Protein AF-A0A7V3AMV2-F1 (afdb_monomer_lite)

Radius of gyration: 19.82 Å; chains: 1; bounding box: 41×28×48 Å

Sequence (82 aa):
MSGSGRWHRGERTDLYPPGTVLHVDMDAYFASIEQVCNPSLRGRPVVVCGETSAEQGWGRTIVTTASYEARRLGIKTGCTVP

Foldseek 3Di:
DDPPPPPPPPPPVVVDDPDDDDDDDDAQVVLVVVCVVPVVCPPHWDFDKDDADPVVVRHKIWGCGTDPNVVVVVHDGGHIDD

Structure (mmCIF, N/CA/C/O backbone):
data_AF-A0A7V3AMV2-F1
#
_entry.id   AF-A0A7V3AMV2-F1
#
loop_
_atom_site.group_PDB
_atom_site.id
_atom_site.type_symbol
_atom_site.label_atom_id
_atom_site.label_alt_id
_atom_site.label_comp_id
_atom_site.label_asym_id
_atom_site.label_entity_id
_atom_site.label_seq_id
_atom_site.pdbx_PDB_ins_code
_atom_site.Cartn_x
_atom_site.Cartn_y
_atom_site.Cartn_z
_atom_site.occupancy
_atom_site.B_iso_or_equiv
_atom_site.auth_seq_id
_atom_site.auth_comp_id
_atom_site.auth_asym_id
_atom_site.auth_atom_id
_atom_site.pdbx_PDB_model_num
ATOM 1 N N . MET A 1 1 ? 22.575 -15.739 30.465 1.00 45.81 1 MET A N 1
ATOM 2 C CA . MET A 1 1 ? 21.426 -16.049 29.584 1.00 45.81 1 MET A CA 1
ATOM 3 C C . MET A 1 1 ? 20.140 -15.714 30.330 1.00 45.81 1 MET A C 1
ATOM 5 O O . MET A 1 1 ? 20.143 -15.807 31.545 1.00 45.81 1 MET A O 1
ATOM 9 N N . SER A 1 2 ? 19.097 -15.328 29.589 1.00 43.12 2 SER A N 1
ATOM 10 C CA . SER A 1 2 ? 17.733 -14.956 30.014 1.00 43.12 2 SER A CA 1
ATOM 11 C C . SER A 1 2 ? 17.518 -13.537 30.575 1.00 43.12 2 SER A C 1
ATOM 13 O O . SER A 1 2 ? 17.175 -13.339 31.737 1.00 43.12 2 SER A O 1
ATOM 15 N N . GLY A 1 3 ? 17.634 -12.531 29.705 1.00 35.44 3 GLY A N 1
ATOM 16 C CA . GLY A 1 3 ? 16.867 -11.294 29.864 1.00 35.44 3 GLY A CA 1
ATOM 17 C C . GLY A 1 3 ? 15.434 -11.541 29.393 1.00 35.44 3 GLY A C 1
ATOM 18 O O . GLY A 1 3 ? 15.172 -11.551 28.192 1.00 35.44 3 GLY A O 1
ATOM 19 N N . SER A 1 4 ? 14.514 -11.799 30.320 1.00 48.84 4 SER A N 1
ATOM 20 C CA . SER A 1 4 ? 13.080 -11.839 30.036 1.00 48.84 4 SER A CA 1
ATOM 21 C C . SER A 1 4 ? 12.585 -10.408 29.816 1.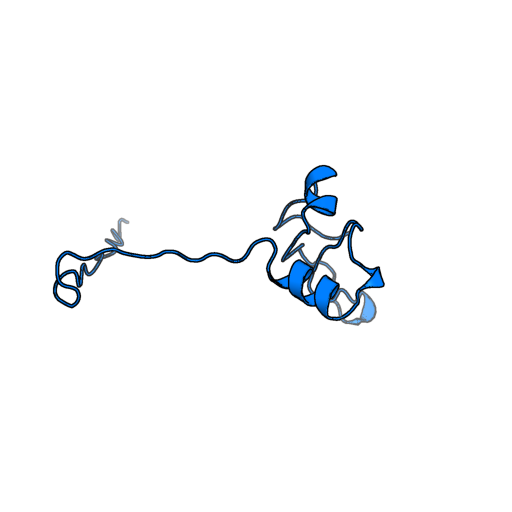00 48.84 4 SER A C 1
ATOM 23 O O . SER A 1 4 ? 12.224 -9.692 30.747 1.00 48.84 4 SER A O 1
ATOM 25 N N . GLY A 1 5 ? 12.592 -9.972 28.556 1.00 40.78 5 GLY A N 1
ATOM 26 C CA . GLY A 1 5 ? 11.950 -8.734 28.117 1.00 40.78 5 GLY A CA 1
ATOM 27 C C . GLY A 1 5 ? 10.435 -8.836 28.281 1.00 40.78 5 GLY A C 1
ATOM 28 O O . GLY A 1 5 ? 9.713 -9.152 27.337 1.00 40.78 5 GLY A O 1
ATOM 29 N N . ARG A 1 6 ? 9.950 -8.621 29.505 1.00 44.22 6 ARG A N 1
ATOM 30 C CA . ARG A 1 6 ? 8.527 -8.527 29.823 1.00 44.22 6 ARG A CA 1
ATOM 31 C C . ARG A 1 6 ? 8.029 -7.167 29.346 1.00 44.22 6 ARG A C 1
ATOM 33 O O . ARG A 1 6 ? 8.243 -6.153 30.001 1.00 44.22 6 ARG A O 1
ATOM 40 N N . TRP A 1 7 ? 7.364 -7.151 28.196 1.00 53.19 7 TRP A N 1
ATOM 41 C CA . TRP A 1 7 ? 6.615 -5.988 27.733 1.00 53.19 7 TRP A CA 1
ATOM 42 C C . TRP A 1 7 ? 5.503 -5.685 28.742 1.00 53.19 7 TRP A C 1
ATOM 44 O O . TRP A 1 7 ? 4.517 -6.416 28.841 1.00 53.19 7 TRP A O 1
ATOM 54 N N . HIS A 1 8 ? 5.674 -4.623 29.525 1.00 43.91 8 HIS A N 1
ATOM 55 C CA . HIS A 1 8 ? 4.613 -4.088 30.367 1.00 43.91 8 HIS A CA 1
ATOM 56 C C . HIS A 1 8 ? 3.611 -3.368 29.463 1.00 43.91 8 HIS A C 1
ATOM 58 O O . HIS A 1 8 ? 3.822 -2.225 29.062 1.00 43.91 8 HIS A O 1
ATOM 64 N N . ARG A 1 9 ? 2.521 -4.058 29.113 1.00 54.41 9 ARG A N 1
ATOM 65 C CA . ARG A 1 9 ? 1.339 -3.429 28.524 1.00 54.41 9 ARG A CA 1
ATOM 66 C C . ARG A 1 9 ? 0.733 -2.524 29.597 1.00 54.41 9 ARG A C 1
ATOM 68 O O . ARG A 1 9 ? 0.038 -2.999 30.486 1.00 54.41 9 ARG A O 1
ATOM 75 N N . GLY A 1 10 ? 1.073 -1.239 29.560 1.00 53.03 10 GLY A N 1
ATOM 76 C CA . GLY A 1 10 ? 0.400 -0.222 30.355 1.00 53.03 10 GLY A CA 1
ATOM 77 C C . GLY A 1 10 ? -1.024 -0.059 29.838 1.00 53.03 10 GLY A C 1
ATOM 78 O O . GLY A 1 10 ? -1.256 0.688 28.892 1.00 53.03 10 GLY A O 1
ATOM 79 N N . GLU A 1 11 ? -1.968 -0.790 30.420 1.00 58.34 11 GLU A N 1
ATOM 80 C CA . GLU A 1 11 ? -3.396 -0.561 30.227 1.00 58.34 11 GLU A CA 1
ATOM 81 C C . GLU A 1 11 ? -3.789 0.728 30.957 1.00 58.34 11 GLU A C 1
ATOM 83 O O . GLU A 1 11 ? -4.170 0.720 32.122 1.00 58.34 11 GLU A O 1
ATOM 88 N N . ARG A 1 12 ? -3.682 1.867 30.263 1.00 59.66 12 ARG A N 1
ATOM 89 C CA . ARG A 1 12 ? -4.426 3.085 30.613 1.00 59.66 12 ARG A CA 1
ATOM 90 C C . ARG A 1 12 ? -5.866 2.946 30.123 1.00 59.66 12 ARG A C 1
ATOM 92 O O . ARG A 1 12 ? -6.283 3.597 29.169 1.00 59.66 12 ARG A O 1
ATOM 99 N N . THR A 1 13 ? -6.609 2.030 30.736 1.00 58.09 13 THR A N 1
ATOM 100 C CA . THR A 1 13 ? -8.059 1.869 30.525 1.00 58.09 13 THR A CA 1
ATOM 101 C C . THR A 1 13 ? -8.875 2.839 31.384 1.00 58.09 13 THR A C 1
ATOM 103 O O . THR A 1 13 ? -10.096 2.814 31.340 1.00 58.09 13 THR A O 1
ATOM 106 N N . ASP A 1 14 ? -8.214 3.688 32.173 1.00 62.12 14 ASP A N 1
ATOM 107 C CA . ASP A 1 14 ? -8.793 4.680 33.084 1.00 62.12 14 ASP A CA 1
ATOM 108 C C . ASP A 1 14 ? -9.055 6.047 32.426 1.00 62.12 14 ASP A C 1
ATOM 110 O O . ASP A 1 14 ? -9.806 6.856 32.965 1.00 62.12 14 ASP A O 1
ATOM 114 N N . LEU A 1 15 ? -8.472 6.304 31.248 1.00 63.03 15 LEU A N 1
ATOM 115 C CA . LEU A 1 15 ? -8.679 7.546 30.490 1.00 63.03 15 LEU A CA 1
ATOM 116 C C . LEU A 1 15 ? -9.938 7.539 29.611 1.00 63.03 15 LEU A C 1
ATOM 118 O O . LEU A 1 15 ? -10.323 8.590 29.102 1.00 63.03 15 LEU A O 1
ATOM 122 N N . TYR A 1 16 ? -10.577 6.381 29.432 1.00 63.56 16 TYR A N 1
ATOM 123 C CA . TYR A 1 16 ? -11.830 6.245 28.695 1.00 63.56 16 TYR A CA 1
ATOM 124 C C . TYR A 1 16 ? -12.867 5.562 29.596 1.00 63.56 16 TYR A C 1
ATOM 126 O O . TYR A 1 16 ? -12.627 4.436 30.032 1.00 63.56 16 TYR A O 1
ATOM 134 N N . PRO A 1 17 ? -14.024 6.190 29.886 1.00 64.88 17 PRO A N 1
ATOM 135 C CA . PRO A 1 17 ? -15.137 5.464 30.496 1.00 64.88 17 PRO A CA 1
ATOM 136 C C . PRO A 1 17 ? -15.511 4.266 29.602 1.00 64.88 17 PRO A C 1
ATOM 138 O O . PRO A 1 17 ? -15.261 4.337 28.396 1.00 64.88 17 PRO A O 1
ATOM 141 N N . PRO A 1 18 ? -16.101 3.176 30.137 1.00 64.62 18 PRO A N 1
ATOM 142 C CA . PRO A 1 18 ? -16.562 2.057 29.317 1.00 64.62 18 PRO A CA 1
ATOM 143 C C . PRO A 1 18 ? -17.480 2.597 28.216 1.00 64.62 18 PRO A C 1
ATOM 145 O O . PRO A 1 18 ? -18.587 3.066 28.474 1.00 64.62 18 PRO A O 1
ATOM 148 N N . GLY A 1 19 ? -16.957 2.616 26.996 1.00 72.38 19 GLY A N 1
ATOM 149 C CA . GLY A 1 19 ? -17.484 3.407 25.898 1.00 72.38 19 GLY A CA 1
ATOM 150 C C . GLY A 1 19 ? -17.108 2.778 24.568 1.00 72.38 19 GLY A C 1
ATOM 151 O O . GLY A 1 19 ? -16.139 2.026 24.458 1.00 72.38 19 GLY A O 1
ATOM 152 N N . THR A 1 20 ? -17.930 3.045 23.562 1.00 84.75 20 THR A N 1
ATOM 153 C CA . THR A 1 20 ? -17.772 2.487 22.221 1.00 84.75 20 THR A CA 1
ATOM 154 C C . THR A 1 20 ? -16.439 2.920 21.609 1.00 84.75 20 THR A C 1
ATOM 156 O O . THR A 1 20 ? -16.183 4.112 21.454 1.00 84.75 20 THR A O 1
ATOM 159 N N . VAL A 1 21 ? -15.610 1.948 21.219 1.00 86.81 21 VAL A N 1
ATOM 160 C CA . VAL A 1 21 ? -14.371 2.176 20.462 1.00 86.81 21 VAL A CA 1
ATOM 161 C C . VAL A 1 21 ? -14.670 2.034 18.971 1.00 86.81 21 VAL A C 1
ATOM 163 O O . VAL A 1 21 ? -15.171 0.998 18.536 1.00 86.81 21 VAL A O 1
ATOM 166 N N . LEU A 1 22 ? -14.338 3.061 18.185 1.00 89.69 22 LEU A N 1
ATOM 167 C CA . LEU A 1 22 ? -14.375 3.013 16.724 1.00 89.69 22 LEU A CA 1
ATOM 168 C C . LEU A 1 22 ? -12.958 2.801 16.180 1.00 89.69 22 LEU A C 1
ATOM 170 O O . LEU A 1 22 ? -12.062 3.595 16.455 1.00 89.69 22 LEU A O 1
ATOM 174 N N . HIS A 1 23 ? -12.777 1.756 15.376 1.00 93.62 23 HIS A N 1
ATOM 175 C CA . HIS A 1 23 ? -11.560 1.522 14.603 1.00 93.62 23 HIS A CA 1
ATOM 176 C C . HIS A 1 23 ? -11.827 1.859 13.134 1.00 93.62 23 HIS A C 1
ATOM 178 O O . HIS A 1 23 ? -12.781 1.346 12.551 1.00 93.62 23 HIS A O 1
ATOM 184 N N . VAL A 1 24 ? -10.993 2.720 12.550 1.00 94.75 24 VAL A N 1
ATOM 185 C CA . VAL A 1 24 ? -11.063 3.102 11.135 1.00 94.75 24 VAL A CA 1
ATOM 186 C C . VAL A 1 24 ? -9.727 2.767 10.492 1.00 94.75 24 VAL A C 1
ATOM 188 O O . VAL A 1 24 ? -8.697 3.278 10.924 1.00 94.75 24 VAL A O 1
ATOM 191 N N . ASP A 1 25 ? -9.764 1.931 9.460 1.00 94.69 25 ASP A N 1
ATOM 192 C CA . ASP A 1 25 ? -8.610 1.588 8.633 1.00 94.69 25 ASP A CA 1
ATOM 193 C C . ASP A 1 25 ? -8.923 1.917 7.172 1.00 94.69 25 ASP A C 1
ATOM 195 O O . ASP A 1 25 ? -10.059 1.760 6.718 1.00 94.69 25 ASP A O 1
ATOM 199 N N . MET A 1 26 ? -7.927 2.422 6.449 1.00 94.56 26 MET A N 1
ATOM 200 C CA . MET A 1 26 ? -8.084 2.832 5.059 1.00 94.56 26 MET A CA 1
ATOM 201 C C . MET A 1 26 ? -7.574 1.746 4.127 1.00 94.56 26 MET A C 1
ATOM 203 O O . MET A 1 26 ? -6.388 1.409 4.089 1.00 94.56 26 MET A O 1
ATOM 207 N N . ASP A 1 27 ? -8.477 1.259 3.292 1.00 92.44 27 ASP A N 1
ATOM 208 C CA . ASP A 1 27 ? -8.169 0.223 2.330 1.00 92.44 27 ASP A CA 1
ATOM 209 C C . ASP A 1 27 ? -7.184 0.687 1.251 1.00 92.44 27 ASP A C 1
ATOM 211 O O . ASP A 1 27 ? -7.396 1.685 0.559 1.00 92.44 27 ASP A O 1
ATOM 215 N N . ALA A 1 28 ? -6.099 -0.082 1.091 1.00 93.62 28 ALA A N 1
ATOM 216 C CA . ALA A 1 28 ? -5.053 0.149 0.090 1.00 93.62 28 ALA A CA 1
ATOM 217 C C . ALA A 1 28 ? -4.603 1.627 0.010 1.00 93.62 28 ALA A C 1
ATOM 219 O O . ALA A 1 28 ? -4.404 2.155 -1.083 1.00 93.62 28 ALA A O 1
ATOM 220 N N . TYR A 1 29 ? -4.436 2.269 1.172 1.00 96.06 29 TYR A N 1
ATOM 221 C CA . TYR A 1 29 ? -4.329 3.722 1.348 1.00 96.06 29 TYR A CA 1
ATOM 222 C C . TYR A 1 29 ? -3.486 4.473 0.303 1.00 96.06 29 TYR A C 1
ATOM 224 O O . TYR A 1 29 ? -3.990 5.366 -0.370 1.00 96.06 29 TYR A O 1
ATOM 232 N N . PHE A 1 30 ? -2.212 4.116 0.108 1.00 96.88 30 PHE A N 1
ATOM 233 C CA . PHE A 1 30 ? -1.383 4.856 -0.850 1.00 96.88 30 PHE A CA 1
ATOM 234 C C . PHE A 1 30 ? -1.820 4.642 -2.304 1.00 96.88 30 PHE A C 1
ATOM 236 O O . PHE A 1 30 ? -1.814 5.583 -3.089 1.00 96.88 30 PHE A O 1
ATOM 243 N N . ALA A 1 31 ? -2.270 3.438 -2.667 1.00 97.38 31 ALA A N 1
ATOM 244 C CA . ALA A 1 31 ? -2.773 3.186 -4.015 1.00 97.38 31 ALA A CA 1
ATOM 245 C C . ALA A 1 31 ? -4.104 3.912 -4.276 1.00 97.38 31 ALA A C 1
ATOM 247 O O . ALA A 1 31 ? -4.327 4.374 -5.394 1.00 97.38 31 ALA A O 1
ATOM 248 N N . SER A 1 32 ? -4.973 4.043 -3.266 1.00 97.12 32 SER A N 1
ATOM 249 C CA . SER A 1 32 ? -6.232 4.780 -3.411 1.00 97.12 32 SER A CA 1
ATOM 250 C C . SER A 1 32 ? -5.998 6.284 -3.558 1.00 97.12 32 SER A C 1
ATOM 252 O O . SER A 1 32 ? -6.646 6.905 -4.400 1.00 97.12 32 SER A O 1
ATOM 254 N N . ILE A 1 33 ? -5.011 6.854 -2.855 1.00 97.56 33 ILE A N 1
ATOM 255 C CA . ILE A 1 33 ? -4.560 8.236 -3.086 1.00 97.56 33 ILE A CA 1
ATOM 256 C C . ILE A 1 33 ? -4.082 8.416 -4.528 1.00 97.56 33 ILE A C 1
ATOM 258 O O . ILE A 1 33 ? -4.574 9.306 -5.217 1.00 97.56 33 ILE A O 1
ATOM 262 N N . GLU A 1 34 ? -3.194 7.551 -5.024 1.00 97.62 34 GLU A N 1
ATOM 263 C CA . GLU A 1 34 ? -2.684 7.654 -6.399 1.00 97.62 34 GLU A CA 1
ATOM 264 C C . GLU A 1 34 ? -3.800 7.540 -7.450 1.00 97.62 34 GLU A C 1
ATOM 266 O O . GLU A 1 34 ? -3.802 8.262 -8.443 1.00 97.62 34 GLU A O 1
ATOM 271 N N . GLN A 1 35 ? -4.810 6.696 -7.224 1.00 97.50 35 GLN A N 1
ATOM 272 C CA . GLN A 1 35 ? -5.984 6.582 -8.102 1.00 97.50 35 GLN A CA 1
ATOM 273 C C . GLN A 1 35 ? -6.933 7.791 -8.026 1.00 97.50 35 GLN A C 1
ATOM 275 O O . GLN A 1 35 ? -7.685 8.059 -8.974 1.00 97.50 35 GLN A O 1
ATOM 280 N N . VAL A 1 36 ? -6.942 8.521 -6.909 1.00 97.31 36 VAL A N 1
ATOM 281 C CA . VAL A 1 36 ? -7.644 9.805 -6.789 1.00 97.31 36 VAL A CA 1
ATOM 282 C C . VAL A 1 36 ? -6.872 10.890 -7.537 1.00 97.31 36 VAL A C 1
ATOM 284 O O . VAL A 1 36 ? -7.475 11.569 -8.368 1.00 97.31 36 VAL A O 1
ATOM 287 N N . CYS A 1 37 ? -5.563 11.002 -7.294 1.00 98.12 37 CYS A N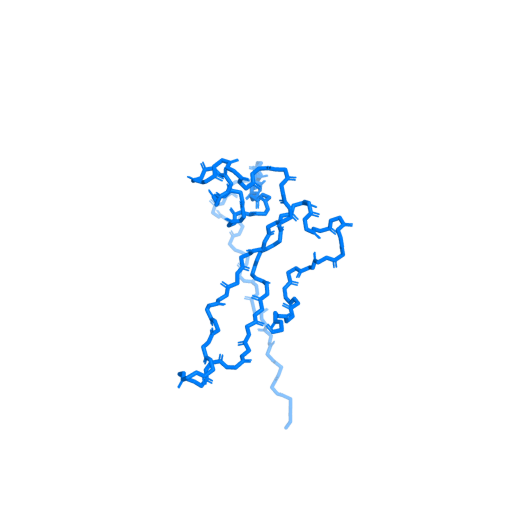 1
ATOM 288 C CA . CYS A 1 37 ? -4.665 11.984 -7.907 1.00 98.12 37 CYS A CA 1
ATOM 289 C C . CYS A 1 37 ? -4.524 11.794 -9.423 1.00 98.12 37 CYS A C 1
ATOM 291 O O . CYS A 1 37 ? -4.494 12.767 -10.173 1.00 98.12 37 CYS A O 1
ATOM 293 N N . ASN A 1 38 ? -4.482 10.544 -9.885 1.00 98.00 38 ASN A N 1
ATOM 294 C CA . ASN A 1 38 ? -4.421 10.177 -11.291 1.00 98.00 38 ASN A CA 1
ATOM 295 C C . ASN A 1 38 ? -5.568 9.208 -11.639 1.00 98.00 38 ASN A C 1
ATOM 297 O O . ASN A 1 38 ? -5.411 7.984 -11.553 1.00 98.00 38 ASN A O 1
ATOM 301 N N . PRO A 1 39 ? -6.722 9.729 -12.101 1.00 97.44 39 PRO A N 1
ATOM 302 C CA . PRO A 1 39 ? -7.894 8.913 -12.415 1.00 97.44 39 PRO A CA 1
ATOM 303 C C . PRO A 1 39 ? -7.660 7.817 -13.462 1.00 97.44 39 PRO A C 1
ATOM 305 O O . PRO A 1 39 ? -8.408 6.842 -13.481 1.00 97.44 39 PRO A O 1
ATOM 308 N N . SER A 1 40 ? -6.621 7.926 -14.301 1.00 98.19 40 SER A N 1
ATOM 309 C CA . SER A 1 40 ? -6.276 6.889 -15.288 1.00 98.19 40 SER A CA 1
ATOM 310 C C . SER A 1 40 ? -5.800 5.572 -14.658 1.00 98.19 40 SER A C 1
ATOM 312 O O . SER A 1 40 ? -5.747 4.544 -15.334 1.00 98.19 40 SER A O 1
ATOM 314 N N . LEU A 1 41 ? -5.461 5.588 -13.365 1.00 98.00 41 LEU A N 1
ATOM 315 C CA . LEU A 1 41 ? -5.054 4.417 -12.591 1.00 98.00 41 LEU A CA 1
ATOM 316 C C . LEU A 1 41 ? -6.243 3.637 -12.001 1.00 98.00 41 LEU A C 1
ATOM 318 O O . LEU A 1 41 ? -6.059 2.534 -11.480 1.00 98.00 41 LEU A O 1
ATOM 322 N N . ARG A 1 42 ? -7.464 4.182 -12.054 1.00 97.19 42 ARG A N 1
ATOM 323 C CA . ARG A 1 42 ? -8.662 3.524 -11.508 1.00 97.19 42 ARG A CA 1
ATOM 324 C C . ARG A 1 42 ? -8.992 2.261 -12.295 1.00 97.19 42 ARG A C 1
ATOM 326 O O . ARG A 1 42 ? -8.939 2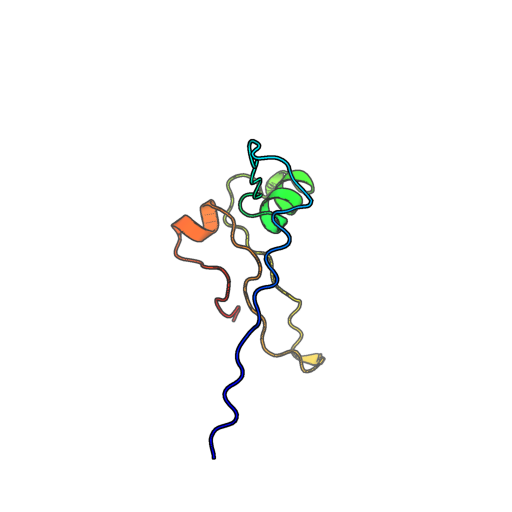.252 -13.521 1.00 97.19 42 ARG A O 1
ATOM 333 N N . GLY A 1 43 ? -9.324 1.187 -11.581 1.00 96.94 43 GLY A N 1
ATOM 334 C CA . GLY A 1 43 ? -9.600 -0.120 -12.182 1.00 96.94 43 GLY A CA 1
ATOM 335 C C . GLY A 1 43 ? -8.372 -0.805 -12.793 1.00 96.94 43 GLY A C 1
ATOM 336 O O . GLY A 1 43 ? -8.514 -1.850 -13.427 1.00 96.94 43 GLY A O 1
ATOM 337 N N . ARG A 1 44 ? -7.165 -0.251 -12.605 1.00 98.00 44 ARG A N 1
ATOM 338 C CA . ARG A 1 44 ? -5.909 -0.859 -13.051 1.00 98.00 44 ARG A CA 1
ATOM 339 C C . ARG A 1 44 ? -5.159 -1.490 -11.877 1.00 98.00 44 ARG A C 1
ATOM 341 O O . ARG A 1 44 ? -5.230 -0.968 -10.766 1.00 98.00 44 ARG A O 1
ATOM 348 N N . PRO A 1 45 ? -4.384 -2.562 -12.113 1.00 97.81 45 PRO A N 1
ATOM 349 C CA . PRO A 1 45 ? -3.430 -3.063 -11.132 1.00 97.81 45 PRO A CA 1
ATOM 350 C C . PRO A 1 45 ? -2.351 -2.011 -10.844 1.00 97.81 45 PRO A C 1
ATOM 352 O O . PRO A 1 45 ? -1.521 -1.710 -11.697 1.00 97.81 45 PRO A O 1
ATOM 355 N N . VAL A 1 46 ? -2.381 -1.452 -9.636 1.00 97.44 46 VAL A N 1
ATOM 356 C CA . VAL A 1 46 ? -1.430 -0.451 -9.129 1.00 97.44 46 VAL A CA 1
ATOM 357 C C . VAL A 1 46 ? -0.708 -0.986 -7.896 1.00 97.44 46 VAL A C 1
ATOM 359 O O . VAL A 1 46 ? -1.333 -1.590 -7.013 1.00 97.44 46 VAL A O 1
ATOM 362 N N . VAL A 1 47 ? 0.593 -0.714 -7.824 1.00 97.00 47 VAL A N 1
ATOM 363 C CA . VAL A 1 47 ? 1.425 -0.878 -6.630 1.00 97.00 47 VAL A CA 1
ATOM 364 C C . VAL A 1 47 ? 2.134 0.435 -6.318 1.00 97.00 47 VAL A C 1
ATOM 366 O O . VAL A 1 47 ? 2.442 1.202 -7.225 1.00 97.00 47 VAL A O 1
ATOM 369 N N . VAL A 1 48 ? 2.406 0.668 -5.040 1.00 96.62 48 VAL A N 1
ATOM 370 C CA . VAL A 1 48 ? 3.296 1.728 -4.562 1.00 96.62 48 VAL A CA 1
ATOM 371 C C . VAL A 1 48 ? 4.525 1.047 -3.966 1.00 96.62 48 VAL A C 1
ATOM 373 O O . VAL A 1 48 ? 4.392 0.069 -3.225 1.00 96.62 48 VAL A O 1
ATOM 376 N N . CYS A 1 49 ? 5.714 1.526 -4.317 1.00 95.00 49 CYS A N 1
ATOM 377 C CA . CYS A 1 49 ? 7.001 1.035 -3.828 1.00 95.00 49 CYS A CA 1
ATOM 378 C C . CYS A 1 49 ? 8.002 2.191 -3.723 1.00 95.00 49 CYS A C 1
ATOM 380 O O . CYS A 1 49 ? 7.775 3.264 -4.279 1.00 95.00 49 CYS A O 1
ATOM 382 N N . GLY A 1 50 ? 9.105 1.978 -3.001 1.00 90.62 50 GLY A N 1
ATOM 383 C CA . GLY A 1 50 ? 10.226 2.924 -3.018 1.00 90.62 50 GLY A CA 1
ATOM 384 C C . GLY A 1 50 ? 10.928 2.937 -4.378 1.00 90.62 50 GLY A C 1
ATOM 385 O O . GLY A 1 50 ? 10.834 1.961 -5.122 1.00 90.62 50 GLY A O 1
ATOM 386 N N . GLU A 1 51 ? 11.640 4.020 -4.679 1.00 85.88 51 GLU A N 1
ATOM 387 C CA . GLU A 1 51 ? 12.442 4.144 -5.897 1.00 85.88 51 GLU A CA 1
ATOM 388 C C . GLU A 1 51 ? 13.567 3.097 -5.937 1.00 85.88 51 GLU A C 1
ATOM 390 O O . GLU A 1 51 ? 14.174 2.760 -4.917 1.00 85.88 51 GLU A O 1
ATOM 395 N N . THR A 1 52 ? 13.844 2.582 -7.132 1.00 81.19 52 THR A N 1
ATOM 396 C CA . THR A 1 52 ? 14.988 1.709 -7.410 1.00 81.19 52 THR A CA 1
ATOM 397 C C . THR A 1 52 ? 15.876 2.386 -8.435 1.00 81.19 52 THR A C 1
ATOM 399 O O . THR A 1 52 ? 15.407 2.748 -9.513 1.00 81.19 52 THR A O 1
ATOM 402 N N . SER A 1 53 ? 17.162 2.517 -8.128 1.00 77.81 53 SER A N 1
ATOM 403 C CA . SER A 1 53 ? 18.152 3.063 -9.051 1.00 77.81 53 SER A CA 1
ATOM 404 C C . SER A 1 53 ? 19.405 2.205 -9.014 1.00 77.81 53 SER A C 1
ATOM 406 O O . SER A 1 53 ? 20.115 2.151 -8.005 1.00 77.81 53 SER A O 1
ATOM 408 N N . ALA A 1 54 ? 19.681 1.548 -10.141 1.00 72.19 54 ALA A N 1
ATOM 409 C CA . ALA A 1 54 ? 20.901 0.773 -10.324 1.00 72.19 54 ALA A CA 1
ATOM 410 C C . ALA A 1 54 ? 22.150 1.666 -10.231 1.00 72.19 54 ALA A C 1
ATOM 412 O O . ALA A 1 54 ? 23.160 1.256 -9.667 1.00 72.19 54 ALA A O 1
ATOM 413 N N . GLU A 1 55 ? 22.057 2.904 -10.722 1.00 77.38 55 GLU A N 1
ATOM 414 C CA . GLU A 1 55 ? 23.162 3.867 -10.742 1.00 77.38 55 GLU A CA 1
ATOM 415 C C . GLU A 1 55 ? 23.512 4.387 -9.343 1.00 77.38 55 GLU A C 1
ATOM 417 O O . GLU A 1 55 ? 24.681 4.609 -9.036 1.00 77.38 55 GLU A O 1
ATOM 422 N N . GLN A 1 56 ? 22.515 4.534 -8.466 1.00 74.00 56 GLN A N 1
ATOM 423 C CA . GLN A 1 56 ? 22.708 5.019 -7.096 1.00 74.00 56 GLN A CA 1
ATOM 424 C C . GLN A 1 56 ? 22.933 3.888 -6.073 1.00 74.00 56 GLN A C 1
ATOM 426 O O . GLN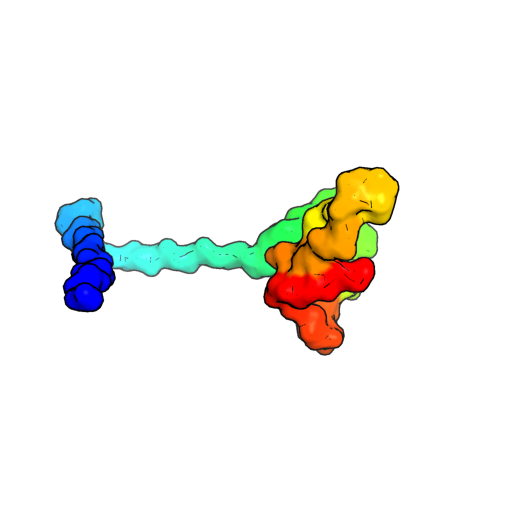 A 1 56 ? 23.007 4.149 -4.874 1.00 74.00 56 GLN A O 1
ATOM 431 N N . GLY A 1 57 ? 23.022 2.628 -6.515 1.00 69.94 57 GLY A N 1
ATOM 432 C CA . GLY A 1 57 ? 23.218 1.466 -5.637 1.00 69.94 57 GLY A CA 1
ATOM 433 C C . GLY A 1 57 ? 21.965 1.004 -4.875 1.00 69.94 57 GLY A C 1
ATOM 434 O O . GLY A 1 57 ? 22.057 0.118 -4.023 1.00 69.94 57 GLY A O 1
ATOM 435 N N . TRP A 1 58 ? 20.785 1.545 -5.189 1.00 76.25 58 TRP A N 1
ATOM 436 C CA . TRP A 1 58 ? 19.500 1.135 -4.611 1.00 76.25 58 TRP A CA 1
ATOM 437 C C . TRP A 1 58 ? 18.939 -0.037 -5.417 1.00 76.25 58 TRP A C 1
ATOM 439 O O . TRP A 1 58 ? 18.115 0.132 -6.314 1.00 76.25 58 TRP A O 1
ATOM 449 N N . GLY A 1 59 ? 19.440 -1.238 -5.127 1.00 74.56 59 GLY A N 1
ATOM 450 C CA . GLY A 1 59 ? 19.173 -2.424 -5.945 1.00 74.56 59 GLY A CA 1
ATOM 451 C C . GLY A 1 59 ? 17.898 -3.202 -5.614 1.00 74.56 59 GLY A C 1
ATOM 452 O O . GLY A 1 59 ? 17.614 -4.174 -6.307 1.00 74.56 59 GLY A O 1
ATOM 453 N N . ARG A 1 60 ? 17.171 -2.872 -4.533 1.00 84.00 60 ARG A N 1
ATOM 454 C CA . ARG A 1 60 ? 15.980 -3.625 -4.093 1.00 84.00 60 ARG A CA 1
ATOM 455 C C . ARG A 1 60 ? 14.982 -2.731 -3.371 1.00 84.00 60 ARG A C 1
ATOM 457 O O . ARG A 1 60 ? 15.365 -1.943 -2.512 1.00 84.00 60 ARG A O 1
ATOM 464 N N . THR A 1 61 ? 13.702 -2.941 -3.649 1.00 91.75 61 THR A N 1
ATOM 465 C CA . THR A 1 61 ? 12.587 -2.330 -2.919 1.00 91.75 61 THR A CA 1
ATOM 466 C C . THR A 1 61 ? 11.484 -3.362 -2.693 1.00 91.75 61 THR A C 1
ATOM 468 O O . THR A 1 61 ? 11.559 -4.504 -3.162 1.00 91.75 61 THR A O 1
ATOM 471 N N . ILE A 1 62 ? 10.452 -2.963 -1.963 1.00 94.81 62 ILE A N 1
ATOM 472 C CA . ILE A 1 62 ? 9.258 -3.769 -1.733 1.00 94.81 62 ILE A CA 1
ATOM 473 C C . ILE A 1 62 ? 8.002 -3.008 -2.140 1.00 94.81 62 ILE A C 1
ATOM 475 O O . ILE A 1 62 ? 7.965 -1.777 -2.158 1.00 94.81 62 ILE A O 1
ATOM 479 N N . VAL A 1 63 ? 6.937 -3.758 -2.389 1.00 96.38 63 VAL A N 1
ATOM 480 C CA . VAL A 1 63 ? 5.586 -3.221 -2.514 1.00 96.38 63 VAL A CA 1
ATOM 481 C C . VAL A 1 63 ? 5.108 -2.758 -1.135 1.00 96.38 63 VAL A C 1
ATOM 483 O O . VAL A 1 63 ? 4.838 -3.578 -0.25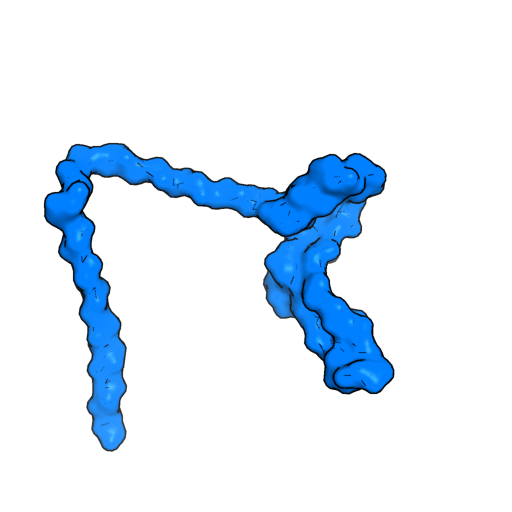6 1.00 96.38 63 VAL A O 1
ATOM 486 N N . THR A 1 64 ? 4.973 -1.448 -0.937 1.00 96.00 64 THR A N 1
ATOM 487 C CA . THR A 1 64 ? 4.441 -0.850 0.300 1.00 96.00 64 THR A CA 1
ATOM 488 C C . THR A 1 64 ? 2.917 -0.836 0.309 1.00 96.00 64 THR A C 1
ATOM 490 O O . THR A 1 64 ? 2.300 -0.900 1.370 1.00 96.00 64 THR A O 1
ATOM 493 N N . THR A 1 65 ? 2.277 -0.797 -0.861 1.00 97.62 65 THR A N 1
ATOM 494 C CA . THR A 1 65 ? 0.822 -0.935 -1.010 1.00 97.62 65 THR A CA 1
ATOM 495 C C . THR A 1 65 ? 0.481 -1.563 -2.354 1.00 97.62 65 THR A C 1
ATOM 497 O O . THR A 1 65 ? 1.057 -1.211 -3.376 1.00 97.62 65 THR A O 1
ATOM 500 N N . ALA A 1 66 ? -0.492 -2.474 -2.360 1.00 97.62 66 ALA A N 1
ATOM 501 C CA . ALA A 1 66 ? -1.081 -3.036 -3.571 1.00 97.62 66 ALA A CA 1
ATOM 502 C C . ALA A 1 66 ? -2.578 -2.712 -3.608 1.00 97.62 66 ALA A C 1
ATOM 504 O O . ALA A 1 66 ? -3.281 -2.970 -2.624 1.00 97.62 66 ALA A O 1
ATOM 505 N N . SER A 1 67 ? -3.047 -2.177 -4.737 1.00 97.81 67 SER A N 1
ATOM 506 C CA . SER A 1 67 ? -4.473 -2.000 -5.056 1.00 97.81 67 SER A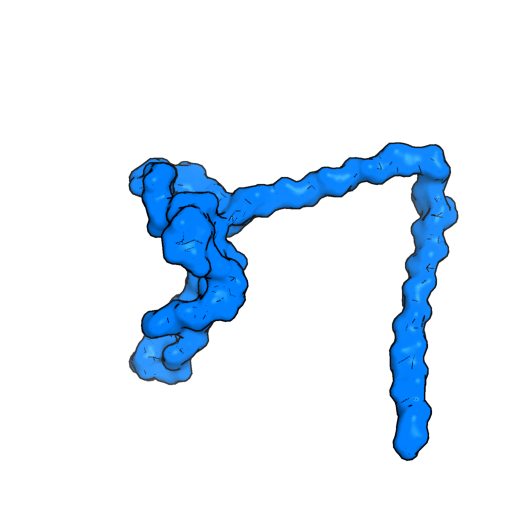 CA 1
ATOM 507 C C . SER A 1 67 ? -5.230 -3.330 -5.040 1.00 97.81 67 SER A C 1
ATOM 509 O O . SER A 1 67 ? -4.636 -4.408 -5.140 1.00 97.81 67 SER A O 1
ATOM 511 N N . TYR A 1 68 ? -6.559 -3.276 -4.963 1.00 96.62 68 TYR A N 1
ATOM 512 C CA . TYR A 1 68 ? -7.387 -4.480 -5.041 1.00 96.62 68 TYR A CA 1
ATOM 513 C C . TYR A 1 68 ? -7.206 -5.235 -6.355 1.00 96.62 68 TYR A C 1
ATOM 515 O O . TYR A 1 68 ? -7.136 -6.462 -6.358 1.00 96.62 68 TYR A O 1
ATOM 523 N N . GLU A 1 69 ? -7.079 -4.519 -7.466 1.00 98.00 69 GLU A N 1
ATOM 524 C CA . GLU A 1 69 ? -6.807 -5.078 -8.783 1.00 98.00 69 GLU A CA 1
ATOM 525 C C . GLU A 1 69 ? -5.471 -5.825 -8.809 1.00 98.00 69 GLU A C 1
ATOM 527 O O . GLU A 1 69 ? -5.412 -6.941 -9.317 1.00 98.00 69 GLU A O 1
ATOM 532 N N . ALA A 1 70 ? -4.421 -5.270 -8.197 1.00 97.75 70 ALA A N 1
ATOM 533 C CA . ALA A 1 70 ? -3.131 -5.947 -8.067 1.00 97.75 70 ALA A CA 1
ATOM 534 C C . ALA A 1 70 ? -3.203 -7.172 -7.138 1.00 97.75 70 ALA A C 1
ATOM 536 O O . ALA A 1 70 ? -2.641 -8.222 -7.452 1.00 97.75 70 ALA A O 1
ATOM 537 N N . ARG A 1 71 ? -3.947 -7.086 -6.027 1.00 97.06 71 ARG A N 1
ATOM 538 C CA . ARG A 1 71 ? -4.154 -8.213 -5.098 1.00 97.06 71 ARG A CA 1
ATOM 539 C C . ARG A 1 71 ? -4.870 -9.389 -5.760 1.00 97.06 71 ARG A C 1
ATOM 541 O O . ARG A 1 71 ? -4.517 -10.534 -5.488 1.00 97.06 71 ARG A O 1
ATOM 548 N N . ARG A 1 72 ? -5.826 -9.130 -6.662 1.00 97.81 72 ARG A N 1
ATOM 549 C CA . ARG A 1 72 ? -6.492 -10.175 -7.469 1.00 97.81 72 ARG A CA 1
ATOM 550 C C . ARG A 1 72 ? -5.511 -10.940 -8.365 1.00 97.81 72 ARG A C 1
ATOM 552 O O . ARG A 1 72 ? -5.773 -12.093 -8.682 1.00 97.81 72 ARG A O 1
ATOM 559 N N . LEU A 1 73 ? -4.379 -10.329 -8.720 1.00 97.25 73 LEU A N 1
ATOM 560 C CA . LEU A 1 73 ? -3.285 -10.964 -9.463 1.00 97.25 73 LEU A CA 1
ATOM 561 C C . LEU A 1 73 ? -2.258 -11.663 -8.553 1.00 97.25 73 LEU A C 1
ATOM 563 O O . LEU A 1 73 ? -1.225 -12.122 -9.028 1.00 97.25 73 LEU A O 1
ATOM 567 N N . GLY A 1 74 ? -2.512 -11.740 -7.244 1.00 96.56 74 GLY A N 1
ATOM 568 C CA . GLY A 1 74 ? -1.628 -12.391 -6.275 1.00 96.56 74 GLY A CA 1
ATOM 569 C C . GLY A 1 74 ? -0.514 -11.501 -5.719 1.00 96.56 74 GLY A C 1
ATOM 570 O O . GLY A 1 74 ? 0.262 -11.970 -4.886 1.00 96.56 74 GLY A O 1
ATOM 571 N N . ILE A 1 75 ? -0.445 -10.225 -6.115 1.00 96.69 75 ILE A N 1
ATOM 572 C CA . ILE A 1 75 ? 0.545 -9.276 -5.593 1.00 96.69 75 ILE A CA 1
ATOM 573 C C . ILE A 1 75 ? 0.170 -8.887 -4.161 1.00 96.69 75 ILE A C 1
ATOM 575 O O . ILE A 1 75 ? -0.964 -8.489 -3.883 1.00 96.69 75 ILE A O 1
ATOM 579 N N . LYS A 1 76 ? 1.134 -8.977 -3.245 1.00 94.50 76 LYS A N 1
ATOM 580 C CA . LYS A 1 76 ? 0.945 -8.661 -1.826 1.00 94.50 76 LYS A CA 1
ATOM 581 C C . LYS A 1 76 ? 1.887 -7.548 -1.392 1.00 94.50 76 LYS A C 1
ATOM 583 O O . LYS A 1 76 ? 2.966 -7.361 -1.953 1.00 94.50 76 LYS A O 1
ATOM 588 N N . THR A 1 77 ? 1.480 -6.822 -0.359 1.00 91.81 77 THR A N 1
ATOM 589 C CA . THR A 1 77 ? 2.387 -5.948 0.382 1.00 91.81 77 THR A CA 1
ATOM 590 C C . THR A 1 77 ? 3.564 -6.752 0.935 1.00 91.81 77 THR A C 1
ATOM 592 O O . THR A 1 77 ? 3.399 -7.891 1.370 1.00 91.81 77 THR A O 1
ATOM 595 N N . GLY A 1 78 ? 4.762 -6.172 0.878 1.00 92.62 78 GLY A N 1
ATOM 596 C CA . GLY A 1 78 ? 6.013 -6.813 1.288 1.00 92.62 78 GLY A CA 1
ATOM 597 C C . GLY A 1 78 ? 6.690 -7.677 0.217 1.00 92.62 78 GLY A C 1
ATOM 598 O O . GLY A 1 78 ? 7.824 -8.097 0.433 1.00 92.62 78 GLY A O 1
ATOM 599 N N . CYS A 1 79 ? 6.060 -7.923 -0.939 1.00 93.19 79 CYS A N 1
ATOM 600 C CA . CYS A 1 79 ? 6.736 -8.578 -2.062 1.00 93.19 79 CYS A CA 1
ATOM 601 C C . CYS A 1 79 ? 7.867 -7.696 -2.609 1.00 93.19 79 CYS A C 1
ATOM 603 O O . CYS A 1 79 ? 7.707 -6.480 -2.716 1.00 93.19 79 CYS A O 1
ATOM 605 N N . THR A 1 80 ? 8.990 -8.309 -2.985 1.00 90.94 80 THR A N 1
ATOM 606 C CA . THR A 1 80 ? 10.091 -7.621 -3.672 1.00 90.94 80 THR A CA 1
ATOM 607 C C . THR A 1 80 ? 9.642 -7.155 -5.053 1.00 90.94 80 THR A C 1
ATOM 609 O O . THR A 1 80 ? 8.984 -7.905 -5.775 1.00 90.94 80 THR A O 1
ATOM 612 N N . VAL A 1 81 ? 10.004 -5.926 -5.412 1.00 84.06 81 VAL A N 1
ATOM 613 C CA . VAL A 1 81 ? 9.884 -5.436 -6.790 1.00 84.06 81 VAL A CA 1
ATOM 614 C C . VAL A 1 81 ? 11.191 -5.787 -7.511 1.00 84.06 81 VAL A C 1
ATOM 616 O O . VAL A 1 81 ? 12.252 -5.496 -6.947 1.00 84.06 81 VAL A O 1
ATOM 619 N N . PRO A 1 82 ? 11.124 -6.488 -8.659 1.00 70.81 82 PRO A N 1
ATOM 620 C CA . PRO A 1 82 ? 12.303 -6.891 -9.422 1.00 70.81 82 PRO A CA 1
ATOM 621 C C . PRO A 1 82 ? 13.065 -5.704 -10.015 1.00 70.81 82 PRO A C 1
ATOM 623 O O . PRO A 1 82 ? 12.438 -4.645 -10.240 1.00 70.81 82 PRO A O 1
#

Secondary structure (DSSP, 8-state):
-------------SSS-S-PPP----TTHHHHHHHHH-GGGTTS--EEE---BTTTTB--EEEEEE-HHHHHTT--TTPEE-

pLDDT: mean 83.28, std 18.06, range [35.44, 98.19]